Protein AF-A0A967CJ46-F1 (afdb_monomer_lite)

Radius of gyration: 15.44 Å; chains: 1; bounding box: 30×21×39 Å

Sequence (68 aa):
MFAKLFLDHPRAVNEGYFEHARFALGFSLLLTVAAFATLVHALIPAVFEKTASTLVRRLYEKTKERVK

Structure (mmCIF, N/CA/C/O backbone):
data_AF-A0A967CJ46-F1
#
_entry.id   AF-A0A967CJ46-F1
#
loop_
_atom_site.group_PDB
_atom_site.id
_atom_site.type_symbol
_atom_site.label_atom_id
_atom_site.label_alt_id
_atom_site.label_comp_id
_atom_site.label_asym_id
_atom_site.label_entity_id
_atom_site.label_seq_id
_atom_site.pdbx_PDB_ins_code
_atom_site.Cartn_x
_atom_site.Cartn_y
_atom_site.Cartn_z
_atom_site.occupancy
_atom_site.B_iso_or_equiv
_atom_site.auth_seq_id
_atom_site.auth_comp_id
_atom_site.auth_asym_id
_atom_site.auth_atom_id
_atom_site.pdbx_PDB_model_num
ATOM 1 N N . MET A 1 1 ? 14.157 -14.186 -21.530 1.00 73.88 1 MET A N 1
ATOM 2 C CA . MET A 1 1 ? 13.388 -14.517 -20.307 1.00 73.88 1 MET A CA 1
ATOM 3 C C . MET A 1 1 ? 13.262 -13.323 -19.359 1.00 73.88 1 MET A C 1
ATOM 5 O O . MET A 1 1 ? 12.142 -12.974 -19.026 1.00 73.88 1 MET A O 1
ATOM 9 N N . PHE A 1 2 ? 14.362 -12.643 -19.003 1.00 79.75 2 PHE A N 1
ATOM 10 C CA . PHE A 1 2 ? 14.358 -11.458 -18.122 1.00 79.75 2 PHE A CA 1
ATOM 11 C C . PHE A 1 2 ? 13.386 -10.340 -18.551 1.00 79.75 2 PHE A C 1
ATOM 13 O O . PHE A 1 2 ? 12.563 -9.908 -17.753 1.00 79.75 2 PHE A O 1
ATOM 20 N N . ALA A 1 3 ? 13.417 -9.920 -19.823 1.00 78.88 3 ALA A N 1
ATOM 21 C CA . ALA A 1 3 ? 12.519 -8.873 -20.323 1.00 78.88 3 ALA A CA 1
ATOM 22 C C . ALA A 1 3 ? 11.030 -9.239 -20.172 1.00 78.88 3 ALA A C 1
ATOM 24 O O . ALA A 1 3 ? 10.261 -8.429 -19.668 1.00 78.88 3 ALA A O 1
ATOM 25 N N . LYS A 1 4 ? 10.658 -10.491 -20.477 1.00 79.44 4 LYS A N 1
ATOM 26 C CA . LYS A 1 4 ? 9.294 -11.008 -20.276 1.00 79.44 4 LYS A CA 1
ATOM 27 C C . LYS A 1 4 ? 8.815 -10.932 -18.831 1.00 79.44 4 LYS A C 1
ATOM 29 O O . LYS A 1 4 ? 7.648 -10.656 -18.596 1.00 79.44 4 LYS A O 1
ATOM 34 N N . LEU A 1 5 ? 9.705 -11.197 -17.877 1.00 80.38 5 LEU A N 1
ATOM 35 C CA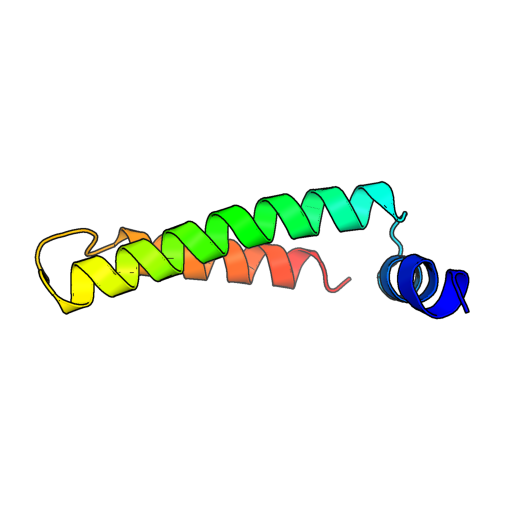 . LEU A 1 5 ? 9.353 -11.237 -16.457 1.00 80.38 5 LEU A CA 1
ATOM 36 C C . LEU A 1 5 ? 9.284 -9.843 -15.826 1.00 80.38 5 LEU A C 1
ATOM 38 O O . LEU A 1 5 ? 8.441 -9.613 -14.968 1.00 80.38 5 LEU A O 1
AT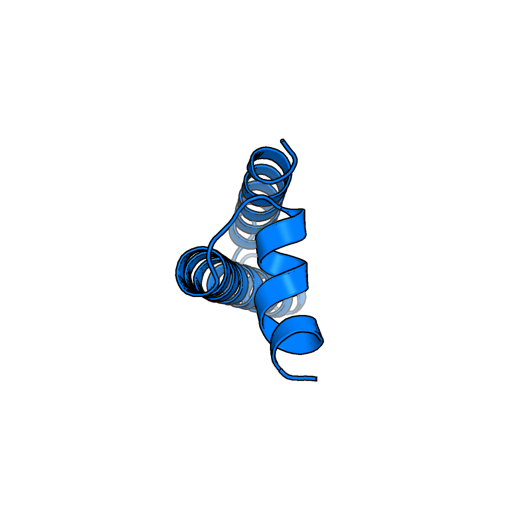OM 42 N N . PHE A 1 6 ? 10.158 -8.922 -16.241 1.00 84.62 6 PHE A N 1
ATOM 43 C CA . PHE A 1 6 ? 10.358 -7.661 -15.518 1.00 84.62 6 PHE A CA 1
ATOM 44 C C . PHE A 1 6 ? 10.079 -6.400 -16.333 1.00 84.62 6 PHE A C 1
ATOM 46 O O . PHE A 1 6 ? 9.821 -5.360 -15.744 1.00 84.62 6 PHE A O 1
ATOM 53 N N . LEU A 1 7 ? 10.145 -6.445 -17.663 1.00 88.44 7 LEU A N 1
ATOM 54 C CA . LEU A 1 7 ? 10.053 -5.248 -18.507 1.00 88.44 7 LEU A CA 1
ATOM 55 C C . LEU A 1 7 ? 8.767 -5.207 -19.329 1.00 88.44 7 LEU A C 1
ATOM 57 O O . LEU A 1 7 ? 8.227 -4.126 -19.536 1.00 88.44 7 LEU A O 1
ATOM 61 N N . ASP A 1 8 ? 8.258 -6.356 -19.765 1.00 88.31 8 ASP A N 1
ATOM 62 C CA . ASP A 1 8 ? 7.074 -6.413 -20.625 1.00 88.31 8 ASP A CA 1
ATOM 63 C C . ASP A 1 8 ? 5.812 -5.948 -19.883 1.00 88.31 8 ASP A C 1
ATOM 65 O O . ASP A 1 8 ? 5.021 -5.197 -20.448 1.00 88.31 8 ASP A O 1
ATOM 69 N N . HIS A 1 9 ? 5.655 -6.302 -18.601 1.00 84.12 9 HIS A N 1
ATOM 70 C CA . HIS A 1 9 ? 4.508 -5.850 -17.807 1.00 84.12 9 HIS A CA 1
ATOM 71 C C . H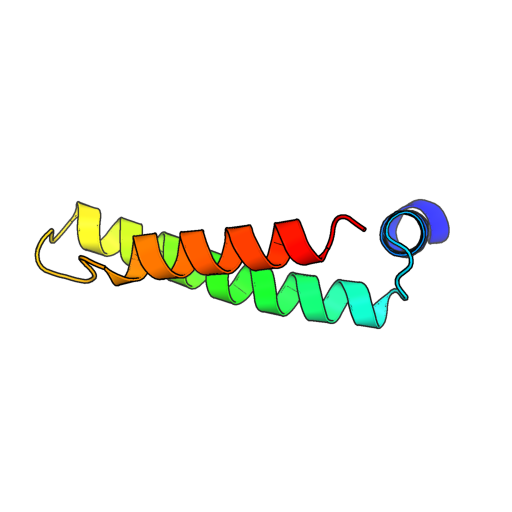IS A 1 9 ? 4.520 -4.333 -17.526 1.00 84.12 9 HIS A C 1
ATOM 73 O O . HIS A 1 9 ? 3.530 -3.687 -17.869 1.00 84.12 9 HIS A O 1
ATOM 79 N N . PRO A 1 10 ? 5.605 -3.721 -16.998 1.00 86.81 10 PRO A N 1
ATOM 80 C CA . PRO A 1 10 ? 5.674 -2.263 -16.863 1.00 86.81 10 PRO A CA 1
ATOM 81 C C . PRO A 1 10 ? 5.445 -1.528 -18.187 1.00 86.81 10 PRO A C 1
ATOM 83 O O . PRO A 1 10 ? 4.680 -0.571 -18.235 1.00 86.81 10 PRO A O 1
ATOM 86 N N . ARG A 1 11 ? 6.020 -2.017 -19.295 1.00 88.19 11 ARG A N 1
ATOM 87 C CA . ARG A 1 11 ? 5.810 -1.416 -20.621 1.00 88.19 11 ARG A CA 1
ATOM 88 C C . ARG A 1 11 ? 4.360 -1.496 -21.091 1.00 88.19 11 ARG A C 1
ATOM 90 O O . ARG A 1 11 ? 3.901 -0.552 -21.721 1.00 88.19 11 ARG A O 1
ATOM 97 N N . ALA A 1 12 ? 3.636 -2.573 -20.779 1.00 87.00 12 ALA A N 1
ATOM 98 C CA . ALA A 1 12 ? 2.224 -2.714 -21.143 1.00 87.00 12 ALA A CA 1
ATOM 99 C C . ALA A 1 12 ? 1.332 -1.641 -20.493 1.00 87.00 12 ALA A C 1
ATOM 101 O O . ALA A 1 12 ? 0.275 -1.320 -21.027 1.00 87.00 12 ALA A O 1
ATOM 102 N 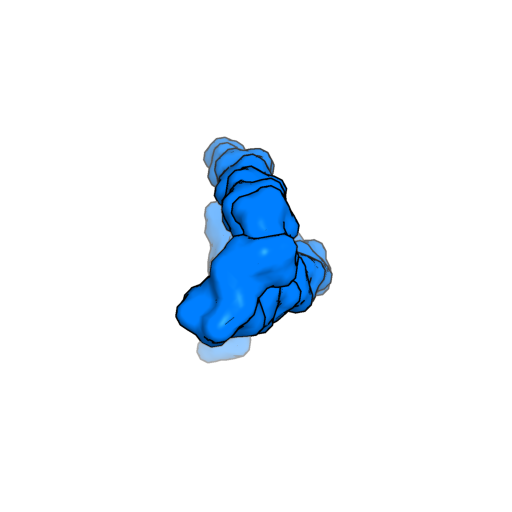N . VAL A 1 13 ? 1.776 -1.063 -19.372 1.00 86.50 13 VAL A N 1
ATOM 103 C CA . VAL A 1 13 ? 1.119 0.064 -18.694 1.00 86.50 13 VAL A CA 1
ATOM 104 C C . VAL A 1 13 ? 1.868 1.393 -18.876 1.00 86.50 13 VAL A C 1
ATOM 106 O O . VAL A 1 13 ? 1.591 2.355 -18.170 1.00 86.50 13 VAL A O 1
ATOM 109 N N . ASN A 1 14 ? 2.774 1.477 -19.859 1.00 88.06 14 ASN A N 1
ATOM 110 C CA . ASN A 1 14 ? 3.587 2.657 -20.185 1.00 88.06 14 ASN A CA 1
ATOM 111 C C . ASN A 1 14 ? 4.513 3.150 -19.055 1.00 88.06 14 ASN A C 1
ATOM 113 O O . ASN A 1 14 ? 4.700 4.354 -18.890 1.00 88.06 14 ASN A O 1
ATOM 117 N N . GLU A 1 15 ? 5.123 2.231 -18.306 1.00 88.50 15 GLU A N 1
ATOM 118 C CA . GLU A 1 15 ? 6.003 2.540 -17.173 1.00 88.50 15 GLU A CA 1
ATOM 119 C C . GLU A 1 15 ? 7.395 1.919 -17.298 1.00 88.50 15 GLU A C 1
ATOM 121 O O . GLU A 1 15 ? 7.600 0.855 -17.894 1.00 88.50 15 GLU A O 1
ATOM 126 N N . GLY A 1 16 ? 8.369 2.563 -16.653 1.00 91.81 16 GLY A N 1
ATOM 127 C CA . GLY A 1 16 ? 9.677 1.962 -16.401 1.00 91.81 16 GLY A CA 1
ATOM 128 C C . GLY A 1 16 ? 9.634 0.921 -15.274 1.00 91.81 16 GLY A C 1
ATOM 129 O O . GLY A 1 16 ? 8.770 0.957 -14.400 1.00 91.81 16 GLY A O 1
ATOM 130 N N . TYR A 1 17 ? 10.623 0.020 -15.225 1.00 91.19 17 TYR A N 1
ATOM 131 C CA . TYR A 1 17 ? 10.709 -1.008 -14.174 1.00 91.19 17 TYR A CA 1
ATOM 132 C C . TYR A 1 17 ? 10.681 -0.420 -12.755 1.00 91.19 17 TYR A C 1
ATOM 134 O O . TYR A 1 17 ? 9.907 -0.860 -11.908 1.00 91.19 17 TYR A O 1
ATOM 142 N N . PHE A 1 18 ? 11.507 0.597 -12.493 1.00 92.38 18 PHE A N 1
ATOM 143 C CA . PHE A 1 18 ? 11.602 1.205 -11.164 1.00 92.38 18 PHE A CA 1
ATOM 144 C C . PHE A 1 18 ? 10.365 2.024 -10.789 1.00 92.38 18 PHE A C 1
ATOM 146 O O . PHE A 1 18 ? 9.996 2.054 -9.617 1.00 92.38 18 PHE A O 1
ATOM 153 N N . GLU A 1 19 ? 9.712 2.662 -11.759 1.00 90.50 19 GLU A N 1
ATOM 154 C CA . GLU A 1 19 ? 8.441 3.365 -11.552 1.00 90.50 19 GLU A CA 1
ATOM 155 C C . GLU A 1 19 ? 7.357 2.378 -11.113 1.00 90.50 19 GLU A C 1
ATOM 157 O O . GLU A 1 19 ? 6.758 2.531 -10.045 1.00 90.50 19 GLU A O 1
ATOM 162 N N . HIS A 1 20 ? 7.215 1.291 -11.870 1.00 92.56 20 HIS A N 1
ATOM 163 C CA . HIS A 1 20 ? 6.273 0.228 -11.572 1.00 92.56 20 HIS A CA 1
ATOM 164 C C . HIS A 1 20 ? 6.555 -0.443 -10.222 1.00 92.56 20 HIS A C 1
ATOM 166 O O . HIS A 1 20 ? 5.642 -0.638 -9.420 1.00 92.56 20 HIS A O 1
ATOM 172 N N . ALA A 1 21 ? 7.822 -0.757 -9.936 1.00 93.50 21 ALA A N 1
ATOM 173 C CA . ALA A 1 21 ? 8.229 -1.389 -8.685 1.00 93.50 21 ALA A CA 1
ATOM 174 C C . ALA A 1 21 ? 7.950 -0.493 -7.469 1.00 93.50 21 ALA A C 1
ATOM 176 O O . ALA A 1 21 ? 7.425 -0.968 -6.465 1.00 93.50 21 ALA A O 1
ATOM 177 N N . ARG A 1 22 ? 8.244 0.813 -7.548 1.00 94.12 22 ARG A N 1
ATOM 178 C CA . ARG A 1 22 ? 7.950 1.759 -6.456 1.00 94.12 22 ARG A CA 1
ATOM 179 C C . ARG A 1 22 ? 6.453 1.877 -6.198 1.00 94.12 22 ARG A C 1
ATOM 181 O O . ARG A 1 22 ? 6.044 1.869 -5.037 1.00 94.12 22 ARG A O 1
ATOM 188 N N . PHE A 1 23 ? 5.644 1.954 -7.255 1.00 93.06 23 PHE A N 1
ATOM 189 C CA . PHE A 1 23 ? 4.190 1.942 -7.119 1.00 93.06 23 PHE A CA 1
ATOM 190 C C . PHE A 1 23 ? 3.708 0.644 -6.463 1.00 93.06 23 PHE A C 1
ATOM 192 O O . PHE A 1 23 ? 2.995 0.702 -5.463 1.00 93.06 23 PHE A O 1
ATOM 199 N N . ALA A 1 24 ? 4.133 -0.513 -6.977 1.00 93.44 24 ALA A N 1
ATOM 200 C CA . ALA A 1 24 ? 3.708 -1.820 -6.483 1.00 93.44 24 ALA A CA 1
ATOM 201 C C . ALA A 1 24 ? 4.093 -2.038 -5.011 1.00 93.44 24 ALA A C 1
ATOM 203 O O . ALA A 1 24 ? 3.277 -2.521 -4.228 1.00 93.44 24 ALA A O 1
ATOM 204 N N . LEU A 1 25 ? 5.297 -1.623 -4.605 1.00 95.75 25 LEU A N 1
ATOM 205 C CA . LEU A 1 25 ? 5.738 -1.689 -3.210 1.00 95.75 25 LEU A CA 1
ATOM 206 C C . LEU A 1 25 ? 4.883 -0.797 -2.300 1.00 95.75 25 LEU A C 1
ATOM 208 O O . LEU A 1 25 ? 4.399 -1.258 -1.269 1.00 95.75 25 LEU A O 1
ATOM 212 N N . GLY A 1 26 ? 4.639 0.459 -2.689 1.00 95.12 26 GLY A N 1
ATOM 213 C CA . GLY A 1 26 ? 3.776 1.363 -1.920 1.00 95.12 26 GLY A CA 1
ATOM 214 C C . GLY A 1 26 ? 2.324 0.876 -1.836 1.00 95.12 26 GLY A C 1
ATOM 215 O O . GLY A 1 26 ? 1.693 0.968 -0.782 1.00 95.12 26 GLY A O 1
ATOM 216 N N . PHE A 1 27 ? 1.807 0.312 -2.929 1.00 95.56 27 PHE A N 1
ATOM 217 C CA . PHE A 1 27 ? 0.483 -0.301 -2.989 1.00 95.56 27 PHE A CA 1
ATOM 218 C C . PHE A 1 27 ? 0.387 -1.515 -2.056 1.00 95.56 27 PHE A C 1
ATOM 220 O O . PHE A 1 27 ? -0.554 -1.611 -1.271 1.00 95.56 27 PHE A O 1
ATOM 227 N N . SER A 1 28 ? 1.390 -2.399 -2.080 1.00 96.75 28 SER A N 1
ATOM 228 C CA . SER A 1 28 ? 1.462 -3.593 -1.228 1.00 96.75 28 SER A CA 1
ATOM 229 C C . SER A 1 28 ? 1.465 -3.250 0.265 1.00 96.75 28 SER A C 1
ATOM 231 O O . SER A 1 28 ? 0.736 -3.868 1.043 1.00 96.75 28 SER A O 1
ATOM 233 N N . LEU A 1 29 ? 2.208 -2.215 0.674 1.00 96.69 29 LEU A N 1
ATOM 234 C CA . LEU A 1 29 ? 2.210 -1.752 2.065 1.00 96.69 29 LEU A CA 1
A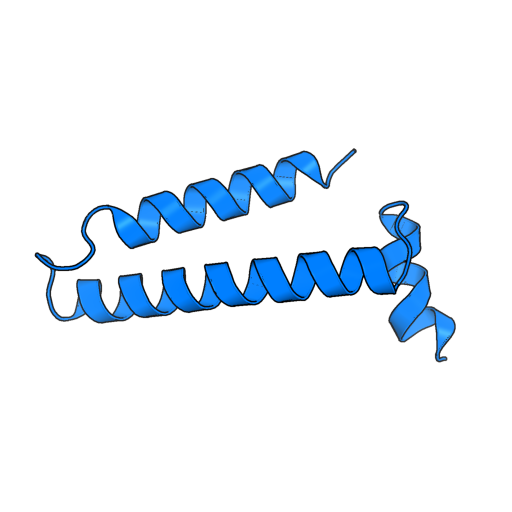TOM 235 C C . LEU A 1 29 ? 0.812 -1.310 2.513 1.00 96.69 29 LEU A C 1
ATOM 237 O O . LEU A 1 29 ? 0.326 -1.755 3.551 1.00 96.69 29 LEU A O 1
ATOM 241 N N . LEU A 1 30 ? 0.136 -0.479 1.716 1.00 96.31 30 LEU A N 1
ATOM 242 C CA . LEU A 1 30 ? -1.222 -0.023 2.023 1.00 96.31 30 LEU A CA 1
ATOM 243 C C . LEU A 1 30 ? -2.229 -1.183 2.054 1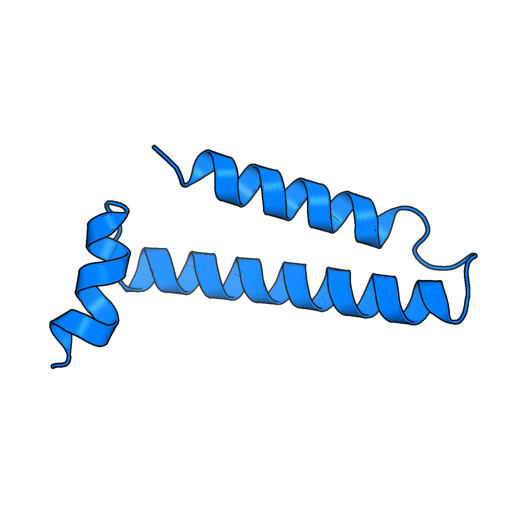.00 96.31 30 LEU A C 1
ATOM 245 O O . LEU A 1 30 ? -3.090 -1.215 2.933 1.00 96.31 30 LEU A O 1
ATOM 249 N N . LEU A 1 31 ? -2.105 -2.142 1.133 1.00 96.81 31 LEU A N 1
ATOM 250 C CA . LEU A 1 31 ? -2.940 -3.343 1.096 1.00 96.81 31 LEU A CA 1
ATOM 251 C C . LEU A 1 31 ? -2.731 -4.216 2.338 1.00 96.81 31 LEU A C 1
ATOM 253 O O . LEU A 1 31 ? -3.700 -4.672 2.936 1.00 96.81 31 LEU A O 1
ATOM 257 N N . THR A 1 32 ? -1.483 -4.384 2.773 1.00 98.00 32 THR A N 1
ATOM 258 C CA . THR A 1 32 ? -1.139 -5.137 3.987 1.00 98.00 32 THR A CA 1
ATOM 259 C C . THR A 1 32 ? -1.733 -4.479 5.232 1.00 98.00 32 THR A C 1
ATOM 261 O O . THR A 1 32 ? -2.326 -5.161 6.067 1.00 98.00 32 THR A O 1
ATOM 264 N N . VAL A 1 33 ? -1.656 -3.147 5.337 1.00 97.44 33 VAL A N 1
ATOM 265 C CA . VAL A 1 33 ? -2.290 -2.402 6.438 1.00 97.44 33 VAL A CA 1
ATOM 266 C C . VAL A 1 33 ? -3.811 -2.556 6.399 1.00 97.44 33 VAL A C 1
ATOM 268 O O . VAL A 1 33 ? -4.424 -2.766 7.443 1.00 97.44 33 VAL A O 1
ATOM 271 N N . ALA A 1 34 ? -4.434 -2.498 5.218 1.00 97.00 34 ALA A N 1
ATOM 272 C CA . ALA A 1 34 ? -5.874 -2.706 5.074 1.00 97.00 34 ALA A CA 1
ATOM 273 C C . ALA A 1 34 ? -6.295 -4.123 5.499 1.00 97.00 34 ALA A C 1
ATOM 275 O O . ALA A 1 34 ? -7.277 -4.281 6.227 1.00 97.00 34 ALA A O 1
ATOM 276 N N . ALA A 1 35 ? -5.533 -5.144 5.097 1.00 97.56 35 ALA A N 1
ATOM 277 C CA . ALA A 1 35 ? -5.763 -6.532 5.484 1.00 97.56 35 ALA A CA 1
ATOM 278 C C . ALA A 1 35 ? -5.637 -6.721 7.002 1.00 97.56 35 ALA A C 1
ATOM 280 O O . ALA A 1 35 ? -6.531 -7.288 7.625 1.00 97.56 35 ALA A O 1
ATOM 281 N N . PHE A 1 36 ? -4.581 -6.176 7.613 1.00 97.94 36 PHE A N 1
ATOM 282 C CA . PHE A 1 36 ? -4.391 -6.227 9.061 1.00 97.94 36 PHE A CA 1
ATOM 283 C C . PHE A 1 36 ? -5.502 -5.492 9.821 1.00 97.94 36 PHE A C 1
ATOM 285 O O . PHE A 1 36 ? -6.053 -6.029 10.779 1.00 97.94 36 PHE A O 1
ATOM 292 N N . ALA A 1 37 ? -5.885 -4.294 9.370 1.00 97.12 37 ALA A N 1
ATOM 293 C CA . ALA A 1 37 ? -6.981 -3.537 9.969 1.00 97.12 37 ALA A CA 1
ATOM 294 C C . ALA A 1 37 ? -8.302 -4.317 9.911 1.00 97.12 37 ALA A C 1
ATOM 296 O O . ALA A 1 37 ? -9.031 -4.361 10.898 1.00 97.12 37 ALA A O 1
ATOM 297 N N . THR A 1 38 ? -8.580 -4.974 8.781 1.00 97.00 38 THR A N 1
ATOM 298 C CA . THR A 1 38 ? -9.772 -5.820 8.606 1.00 97.00 38 THR A CA 1
ATOM 299 C C . THR A 1 38 ? -9.729 -7.042 9.522 1.00 97.00 38 THR A C 1
ATOM 301 O O . THR A 1 38 ? -10.739 -7.378 10.133 1.00 97.00 38 THR A O 1
ATOM 304 N N . LEU A 1 39 ? -8.563 -7.679 9.668 1.00 97.94 39 LEU A N 1
ATOM 305 C CA . LEU A 1 39 ? -8.371 -8.821 10.563 1.00 97.94 39 LEU A CA 1
ATOM 306 C C . LEU A 1 39 ? -8.632 -8.441 12.025 1.00 97.94 39 LEU A C 1
ATOM 308 O O . LEU A 1 39 ? -9.387 -9.122 12.711 1.00 97.94 39 LEU A O 1
ATOM 312 N N . VAL A 1 40 ? -8.040 -7.340 12.496 1.00 97.69 40 VAL A N 1
ATOM 313 C CA . VAL A 1 40 ? -8.259 -6.854 13.867 1.00 97.69 40 VAL A CA 1
ATOM 314 C C . VAL A 1 40 ? -9.720 -6.461 14.076 1.00 97.69 40 VAL A C 1
ATOM 316 O O . VAL A 1 40 ? -10.296 -6.833 15.091 1.00 97.69 40 VAL A O 1
ATOM 319 N N . HIS A 1 41 ? -10.341 -5.779 13.112 1.00 95.12 41 HIS A N 1
ATOM 320 C CA . HIS A 1 41 ? -11.757 -5.410 13.173 1.00 95.12 41 HIS A CA 1
ATOM 321 C C . HIS A 1 41 ? -12.685 -6.634 13.248 1.00 95.12 41 HIS A C 1
ATOM 323 O O . HIS A 1 41 ? -13.672 -6.615 13.976 1.00 95.12 41 HIS A O 1
ATOM 329 N N . ALA A 1 42 ? -12.353 -7.727 12.552 1.00 96.62 42 ALA A N 1
ATOM 330 C CA . ALA A 1 42 ? -13.118 -8.973 12.623 1.00 96.62 42 ALA A CA 1
ATOM 331 C C . ALA A 1 42 ? -13.085 -9.617 14.021 1.00 96.62 42 ALA A C 1
ATOM 333 O O . ALA A 1 42 ? -14.038 -10.291 14.405 1.00 96.62 42 ALA A O 1
ATOM 334 N N . LEU A 1 43 ? -12.008 -9.400 14.785 1.00 97.88 43 LEU A N 1
ATOM 335 C CA . LEU A 1 43 ? -11.889 -9.853 16.175 1.00 97.88 43 LEU A CA 1
ATOM 336 C C . LEU A 1 43 ? -12.490 -8.846 17.166 1.00 97.88 43 LEU A C 1
ATOM 338 O O . LEU A 1 43 ? -13.064 -9.241 18.178 1.00 97.88 43 LEU A O 1
ATOM 342 N N . ILE A 1 44 ? -12.341 -7.548 16.889 1.00 97.38 44 ILE A N 1
ATOM 343 C CA . ILE A 1 44 ? -12.770 -6.444 17.751 1.00 97.38 44 ILE A CA 1
ATOM 344 C C . ILE A 1 44 ? -13.470 -5.377 16.886 1.00 97.38 44 ILE A C 1
ATOM 346 O O . ILE A 1 44 ? -12.813 -4.444 16.414 1.00 97.38 44 ILE A O 1
ATOM 350 N N . PRO A 1 45 ? -14.804 -5.457 16.706 1.00 92.12 45 PRO A N 1
ATOM 351 C CA . PRO A 1 45 ? -15.539 -4.595 15.772 1.00 92.12 45 PRO A CA 1
ATOM 352 C C . PRO A 1 45 ? -15.425 -3.087 16.036 1.00 92.12 45 PRO A C 1
ATOM 354 O O . PRO A 1 45 ? -15.526 -2.291 15.113 1.00 92.12 45 PRO A O 1
ATOM 357 N N . ALA A 1 46 ? -15.173 -2.658 17.273 1.00 95.69 46 ALA A N 1
ATOM 358 C CA . ALA A 1 46 ? -15.017 -1.233 17.589 1.00 95.69 46 ALA A CA 1
ATOM 359 C C . ALA A 1 46 ? -13.666 -0.638 17.128 1.00 95.69 46 ALA A C 1
ATOM 361 O O . ALA A 1 46 ? -13.473 0.576 17.132 1.00 95.69 46 ALA A O 1
ATOM 362 N N . VAL A 1 47 ? -12.695 -1.474 16.745 1.00 95.50 47 VAL A N 1
ATOM 363 C CA . VAL A 1 47 ? -11.362 -1.032 16.316 1.00 95.50 47 VAL A CA 1
ATOM 364 C C . VAL A 1 47 ? -11.319 -0.976 14.789 1.00 95.50 47 VAL A C 1
ATOM 366 O O . VAL A 1 47 ? -11.816 -1.868 14.110 1.00 95.50 47 VAL A O 1
ATOM 369 N N . PHE A 1 48 ? -10.717 0.078 14.230 1.00 94.56 48 PHE A N 1
ATOM 370 C CA . PHE A 1 48 ? -10.535 0.264 12.780 1.00 94.56 48 PHE A CA 1
ATOM 371 C C . PHE A 1 48 ? -11.819 0.331 11.927 1.00 94.56 48 PHE A C 1
ATOM 373 O O . PHE A 1 48 ? -11.734 0.142 10.712 1.00 94.56 48 PHE A O 1
ATOM 380 N N . GLU A 1 49 ? -12.969 0.702 12.508 1.00 92.75 49 GLU A N 1
ATOM 381 C CA . GLU A 1 49 ? -14.284 0.754 11.832 1.00 92.75 49 GLU A CA 1
ATOM 382 C C . GLU A 1 49 ? -14.273 1.388 10.430 1.00 92.75 49 GLU A C 1
ATOM 384 O O . GLU A 1 49 ? -14.953 0.922 9.514 1.00 92.75 49 GLU A O 1
ATOM 389 N N . LYS A 1 50 ? -13.511 2.472 10.237 1.00 94.62 50 LYS A N 1
ATOM 390 C CA . LYS A 1 50 ? -13.402 3.171 8.943 1.00 94.62 50 LYS A CA 1
ATOM 391 C C . LYS A 1 50 ? -12.049 2.995 8.261 1.00 94.62 50 LYS A C 1
ATOM 393 O O . LYS A 1 50 ? -11.906 3.372 7.098 1.00 94.62 50 LYS A O 1
ATOM 398 N N . THR A 1 51 ? -11.054 2.433 8.944 1.00 94.00 51 THR A N 1
ATOM 399 C CA . THR A 1 51 ? -9.676 2.364 8.439 1.00 94.00 51 THR A CA 1
ATOM 400 C C . THR A 1 51 ? -9.572 1.403 7.263 1.00 94.00 51 THR A C 1
ATOM 402 O O . THR A 1 51 ? -9.054 1.782 6.214 1.00 94.00 51 THR A O 1
ATOM 405 N N . ALA A 1 52 ? -10.116 0.191 7.403 1.00 90.69 52 ALA A N 1
ATOM 406 C CA . ALA A 1 52 ? -10.080 -0.820 6.349 1.00 90.69 52 ALA A CA 1
ATOM 407 C C . ALA A 1 52 ? -10.768 -0.325 5.065 1.00 90.69 52 ALA A C 1
ATOM 409 O O . ALA A 1 52 ? -10.152 -0.275 4.001 1.00 90.69 52 ALA A O 1
ATOM 410 N N . SER A 1 53 ? -12.018 0.134 5.178 1.00 93.25 53 SER A N 1
ATOM 411 C CA . SER A 1 53 ? -12.807 0.633 4.044 1.00 93.25 53 SER A CA 1
ATOM 412 C C . SER A 1 53 ? -12.182 1.866 3.381 1.00 93.25 53 SER A C 1
ATOM 414 O O . SER A 1 53 ? -12.135 1.949 2.152 1.00 93.25 53 SER A O 1
ATOM 416 N N . THR A 1 54 ? -11.629 2.797 4.164 1.00 96.69 54 THR A N 1
ATOM 417 C CA . THR A 1 54 ? -10.930 3.975 3.624 1.00 96.69 54 THR A CA 1
ATOM 418 C C . THR A 1 54 ? -9.679 3.585 2.840 1.00 96.69 54 THR A C 1
ATOM 420 O O . THR A 1 54 ? -9.447 4.131 1.759 1.00 96.69 54 THR A O 1
ATOM 423 N N . LEU A 1 55 ? -8.882 2.638 3.348 1.00 96.56 55 LEU A N 1
ATOM 424 C CA . LEU A 1 55 ? -7.682 2.165 2.658 1.00 96.56 55 LEU A CA 1
ATOM 425 C C . LEU A 1 55 ? -8.022 1.402 1.378 1.00 96.56 55 LEU A C 1
ATOM 427 O O . LEU A 1 55 ? -7.409 1.675 0.350 1.00 96.56 55 LEU A O 1
ATOM 431 N N . VAL A 1 56 ? -9.028 0.522 1.400 1.00 94.56 56 VAL A N 1
ATOM 432 C CA . VAL A 1 56 ? -9.491 -0.192 0.198 1.00 94.56 56 VAL A CA 1
ATOM 433 C C . VAL A 1 56 ? -9.988 0.788 -0.865 1.00 94.56 56 VAL A C 1
ATOM 435 O O . VAL A 1 56 ? -9.583 0.679 -2.020 1.00 94.56 56 VAL A O 1
ATOM 438 N N . ARG A 1 57 ? -10.775 1.806 -0.488 1.00 95.94 57 ARG A N 1
ATOM 439 C CA . ARG A 1 57 ? -11.197 2.866 -1.421 1.00 95.94 57 ARG A CA 1
ATOM 440 C C . ARG A 1 57 ? -9.996 3.601 -2.017 1.00 95.94 57 ARG A C 1
ATOM 442 O O . ARG A 1 57 ? -9.946 3.824 -3.219 1.00 95.94 57 ARG A O 1
ATOM 449 N N . ARG A 1 58 ? -9.008 3.956 -1.192 1.00 95.38 58 ARG A N 1
ATOM 450 C CA . ARG A 1 58 ? -7.789 4.632 -1.660 1.00 95.38 58 ARG A CA 1
ATOM 451 C C . ARG A 1 58 ? -6.980 3.762 -2.626 1.00 95.38 58 ARG A C 1
ATOM 453 O O . ARG A 1 58 ? -6.441 4.286 -3.594 1.00 95.38 58 ARG A O 1
ATOM 460 N N . LEU A 1 59 ? -6.873 2.462 -2.354 1.00 95.25 59 LEU A N 1
ATOM 461 C CA . LEU A 1 59 ? -6.220 1.497 -3.241 1.00 95.25 59 LEU A CA 1
ATOM 462 C C . LEU A 1 59 ? -6.966 1.393 -4.574 1.00 95.25 59 LEU A C 1
ATOM 464 O O . LEU A 1 59 ? -6.335 1.462 -5.622 1.00 95.25 59 LEU A O 1
ATOM 468 N N . TYR A 1 60 ? -8.297 1.316 -4.536 1.00 94.50 60 TYR A N 1
ATOM 469 C CA . TYR A 1 60 ? -9.134 1.272 -5.732 1.00 94.50 60 TYR A CA 1
ATOM 470 C C . TYR A 1 60 ? -8.941 2.499 -6.634 1.00 94.50 60 TYR A C 1
ATOM 472 O O . TYR A 1 60 ? -8.691 2.341 -7.829 1.00 94.50 60 TYR A O 1
ATOM 480 N N . GLU A 1 61 ? -8.969 3.714 -6.073 1.00 93.81 61 GLU A N 1
ATOM 481 C CA . GLU A 1 61 ? -8.727 4.930 -6.865 1.00 93.81 61 GLU A CA 1
ATOM 482 C C . GLU A 1 61 ? -7.318 4.940 -7.477 1.00 93.81 61 GLU A C 1
ATOM 484 O O . GLU A 1 61 ? -7.164 5.234 -8.660 1.00 93.81 61 GLU A O 1
ATOM 489 N N . LYS A 1 62 ? -6.294 4.499 -6.730 1.00 90.69 62 LYS A N 1
ATOM 490 C CA . LYS A 1 62 ? -4.923 4.366 -7.256 1.00 90.69 62 LYS A CA 1
ATOM 491 C C . LYS A 1 62 ? -4.813 3.388 -8.425 1.00 90.69 62 LYS A C 1
ATOM 493 O O . LYS A 1 62 ? -3.977 3.585 -9.302 1.00 90.69 62 LYS A O 1
ATOM 498 N N . THR A 1 63 ? -5.610 2.321 -8.434 1.00 89.88 63 THR A N 1
ATOM 499 C CA . THR A 1 63 ? -5.655 1.382 -9.561 1.00 89.88 63 THR A CA 1
ATOM 500 C C . THR A 1 63 ? -6.387 1.986 -10.757 1.00 89.88 63 THR A C 1
ATOM 502 O O . THR A 1 63 ? -5.933 1.809 -11.883 1.00 89.88 63 THR A O 1
ATOM 505 N N . LYS A 1 64 ? -7.474 2.738 -10.537 1.00 86.69 64 LYS A N 1
ATOM 506 C CA . LYS A 1 64 ? -8.189 3.437 -11.617 1.00 86.69 64 LYS A CA 1
ATOM 507 C C . LYS A 1 64 ? -7.324 4.477 -12.315 1.00 86.69 64 LYS A C 1
ATOM 509 O O . LYS A 1 64 ? -7.304 4.509 -13.535 1.00 86.69 64 LYS A O 1
ATOM 514 N N . GLU A 1 65 ? -6.577 5.276 -11.560 1.00 80.62 65 GLU A N 1
ATOM 515 C CA . GLU A 1 65 ? -5.639 6.269 -12.109 1.00 80.62 65 GLU A CA 1
ATOM 516 C C . GLU A 1 65 ? -4.517 5.631 -12.957 1.00 80.62 65 GLU A C 1
ATOM 518 O O . GLU A 1 65 ? -3.885 6.313 -13.762 1.00 80.62 65 GLU A O 1
ATOM 523 N N . ARG A 1 66 ? -4.268 4.323 -12.789 1.00 75.81 66 ARG A N 1
ATOM 524 C CA . ARG A 1 66 ? -3.256 3.541 -13.519 1.00 75.81 66 ARG A CA 1
ATOM 525 C C . ARG A 1 66 ? -3.753 2.934 -14.827 1.00 75.81 66 ARG A C 1
ATOM 527 O O . ARG A 1 66 ? -2.926 2.568 -15.658 1.00 75.81 66 ARG A O 1
ATOM 534 N N . VAL A 1 67 ? -5.064 2.816 -15.020 1.00 62.50 67 VAL A N 1
ATOM 535 C CA . VAL A 1 67 ? -5.641 2.422 -16.309 1.00 62.50 67 VAL A CA 1
ATOM 536 C C . VAL A 1 67 ? -5.812 3.705 -17.121 1.00 62.50 67 VAL A C 1
ATOM 538 O O . VAL A 1 67 ? -6.797 4.417 -16.944 1.00 62.50 67 VAL A O 1
ATOM 541 N N . LYS A 1 68 ? -4.803 4.045 -17.930 1.00 52.31 68 LYS A N 1
ATOM 542 C CA . LYS A 1 68 ? -4.917 5.109 -18.938 1.00 52.31 68 LYS A CA 1
ATOM 543 C C . LYS A 1 68 ? -5.749 4.643 -20.124 1.00 52.31 68 LYS A C 1
ATOM 545 O O . LYS A 1 68 ? -5.558 3.476 -20.534 1.00 52.31 68 LYS A O 1
#

Foldseek 3Di:
DVCVVQPPVQVVLPHDRVRVVVLVVVLVVLVVVLVVQVVVCVVPVVGSVPVNVVSVVVSVVSVVVSRD

Secondary structure (DSSP, 8-state):
-HHHHHTHHHHHTT--HHHHHHHHHHHHHHHHHHHHHHHHHHH-TTSSTTHHHHHHHHHHHHHHTT--

pLDDT: mean 90.85, std 8.26, range [52.31, 98.0]